Protein AF-A0A352WR18-F1 (afdb_monomer_lite)

Radius of gyration: 14.56 Å; chains: 1; bounding box: 35×20×37 Å

Secondary structure (DSSP, 8-state):
-PPTT-EEEEEEEEE--SSS-B-------SSTTEEEEE---S-B-TT-EEEEEEEEE-TT--S-------

Sequence (70 aa):
MVSEGTQVDVVFSFQNTGSAPLILSDVSTSCGCTLAEQWPREPIQPGGNGEVAVRFDSRGRVGANRKEVF

pLDDT: mean 73.33, std 17.28, range [37.44, 96.0]

Structure (mmCIF, N/CA/C/O backbone):
data_AF-A0A352WR18-F1
#
_entry.id   AF-A0A352WR18-F1
#
loop_
_atom_site.group_PDB
_atom_site.id
_atom_site.type_symbol
_atom_site.label_atom_id
_atom_site.label_alt_id
_atom_site.label_comp_id
_atom_site.label_asym_id
_atom_site.label_entity_id
_atom_site.label_seq_id
_atom_site.pdbx_PDB_ins_code
_atom_site.Cartn_x
_atom_site.Cartn_y
_atom_site.Cartn_z
_atom_site.occupancy
_atom_site.B_iso_or_equiv
_atom_site.auth_seq_id
_atom_site.auth_comp_id
_atom_site.auth_asym_id
_atom_site.auth_atom_id
_atom_site.pdbx_PDB_model_num
ATOM 1 N N . MET A 1 1 ? 25.193 2.892 -12.729 1.00 37.44 1 MET A N 1
ATOM 2 C CA . MET A 1 1 ? 24.625 2.339 -13.976 1.00 37.44 1 MET A CA 1
ATOM 3 C C . MET A 1 1 ? 23.751 1.169 -13.568 1.00 37.44 1 MET A C 1
ATOM 5 O O . MET A 1 1 ? 24.274 0.265 -12.936 1.00 37.44 1 MET A O 1
ATOM 9 N N . VAL A 1 2 ? 22.435 1.241 -13.782 1.00 41.38 2 VAL A N 1
ATOM 10 C CA . VAL A 1 2 ? 21.541 0.103 -13.512 1.00 41.38 2 VAL A CA 1
ATOM 11 C C . VAL A 1 2 ? 21.546 -0.753 -14.769 1.00 41.38 2 VAL A C 1
ATOM 13 O O . VAL A 1 2 ? 21.195 -0.259 -15.838 1.00 41.38 2 VAL A O 1
ATOM 16 N N . SER A 1 3 ? 22.027 -1.985 -14.643 1.00 44.19 3 SER A N 1
ATOM 17 C CA . SER A 1 3 ? 22.030 -2.959 -15.728 1.00 44.19 3 SER A CA 1
ATOM 18 C C . SER A 1 3 ? 20.598 -3.353 -16.091 1.00 44.19 3 SER A C 1
ATOM 20 O O . SER A 1 3 ? 19.711 -3.419 -15.239 1.00 44.19 3 SER A O 1
ATOM 22 N N . GLU A 1 4 ? 20.374 -3.581 -17.377 1.00 43.16 4 GLU A N 1
ATOM 23 C CA . GLU A 1 4 ? 19.102 -4.040 -17.922 1.00 43.16 4 GLU A CA 1
ATOM 24 C C . GLU A 1 4 ? 18.725 -5.406 -17.318 1.00 43.16 4 GLU A C 1
ATOM 26 O O . GLU A 1 4 ? 19.569 -6.297 -17.235 1.00 43.16 4 GLU A O 1
ATOM 31 N N . GLY A 1 5 ? 17.471 -5.576 -16.881 1.00 52.03 5 GLY A N 1
ATOM 32 C CA . GLY A 1 5 ? 16.962 -6.869 -16.404 1.00 52.03 5 GLY A CA 1
ATOM 33 C C . GLY A 1 5 ? 17.124 -7.156 -14.908 1.00 52.03 5 GLY A C 1
ATOM 34 O O . GLY A 1 5 ? 16.872 -8.283 -14.485 1.00 52.03 5 GLY A O 1
ATOM 35 N N . THR A 1 6 ? 17.500 -6.170 -14.089 1.00 57.53 6 THR A N 1
ATOM 36 C CA . THR A 1 6 ? 17.490 -6.342 -12.631 1.00 57.53 6 THR A CA 1
ATOM 37 C C . THR A 1 6 ? 16.050 -6.411 -12.124 1.00 57.53 6 THR A C 1
ATOM 39 O O . THR A 1 6 ? 15.362 -5.393 -12.026 1.00 57.53 6 THR A O 1
ATOM 42 N N . GLN A 1 7 ? 15.612 -7.620 -11.782 1.00 62.75 7 GLN A N 1
ATOM 43 C CA . GLN A 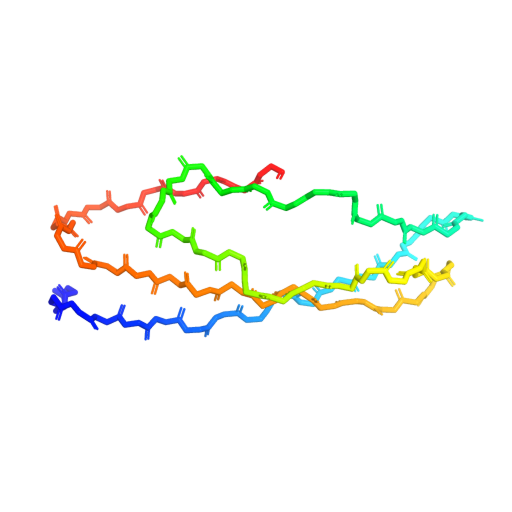1 7 ? 14.449 -7.829 -10.931 1.00 62.75 7 GLN A CA 1
ATOM 44 C C . GLN A 1 7 ? 14.877 -7.604 -9.484 1.00 62.75 7 GLN A C 1
ATOM 46 O O . GLN A 1 7 ? 15.802 -8.254 -8.997 1.00 62.75 7 GLN A O 1
ATOM 51 N N . VAL A 1 8 ? 14.245 -6.643 -8.821 1.00 70.19 8 VAL A N 1
ATOM 52 C CA . VAL A 1 8 ? 14.465 -6.378 -7.399 1.00 70.19 8 VAL A CA 1
ATOM 53 C C . VAL A 1 8 ? 13.167 -6.666 -6.674 1.00 70.19 8 VAL A C 1
ATOM 55 O O . VAL A 1 8 ? 12.192 -5.933 -6.835 1.00 70.19 8 VAL A O 1
ATOM 58 N N . ASP A 1 9 ? 13.173 -7.721 -5.872 1.00 77.19 9 ASP A N 1
ATOM 59 C CA . ASP A 1 9 ? 12.076 -8.022 -4.962 1.00 77.19 9 ASP A CA 1
ATOM 60 C C . ASP A 1 9 ? 12.253 -7.186 -3.692 1.00 77.19 9 ASP A C 1
ATOM 62 O O . ASP A 1 9 ? 13.313 -7.188 -3.064 1.00 77.19 9 ASP A O 1
ATOM 66 N N . VAL A 1 10 ? 11.222 -6.424 -3.338 1.00 81.00 10 VAL A N 1
ATOM 67 C CA . VAL A 1 10 ? 11.186 -5.555 -2.161 1.00 81.00 10 VAL A CA 1
ATOM 68 C C . VAL A 1 10 ? 9.958 -5.912 -1.341 1.00 81.00 10 VAL A C 1
ATOM 70 O O . VAL A 1 10 ? 8.842 -5.919 -1.854 1.00 81.00 10 VAL A O 1
ATOM 73 N N . VAL A 1 11 ? 10.160 -6.181 -0.054 1.00 83.75 11 VAL A N 1
ATOM 74 C CA . VAL A 1 11 ? 9.071 -6.422 0.895 1.00 83.75 11 VAL A CA 1
ATOM 75 C C . VAL A 1 11 ? 8.900 -5.185 1.766 1.00 83.75 11 VAL A C 1
ATOM 77 O O . VAL A 1 11 ? 9.837 -4.748 2.432 1.00 83.75 11 VAL A O 1
ATOM 80 N N . PHE A 1 12 ? 7.698 -4.619 1.753 1.00 84.81 12 PHE A N 1
ATOM 81 C CA . PHE A 1 12 ? 7.294 -3.524 2.623 1.00 84.81 12 PHE A CA 1
ATOM 82 C C . PHE A 1 12 ? 6.474 -4.073 3.782 1.00 84.81 12 PHE A C 1
ATOM 84 O O . PHE A 1 12 ? 5.360 -4.551 3.578 1.00 84.81 12 PHE A O 1
ATOM 91 N N . SER A 1 13 ? 7.002 -3.983 4.998 1.00 89.25 13 SER A N 1
ATOM 92 C CA . SER A 1 13 ? 6.252 -4.290 6.213 1.00 89.25 13 SER A CA 1
ATOM 93 C C . SER A 1 13 ? 5.540 -3.044 6.742 1.00 89.25 13 SER A C 1
ATOM 95 O O . SER A 1 13 ? 6.059 -1.928 6.682 1.00 89.25 13 SER A O 1
ATOM 97 N N . PHE A 1 14 ? 4.329 -3.230 7.258 1.00 89.69 14 PHE A N 1
ATOM 98 C CA . PHE A 1 14 ? 3.517 -2.172 7.854 1.00 89.69 14 PHE A CA 1
ATOM 99 C C . PHE A 1 14 ? 2.729 -2.700 9.055 1.00 89.69 14 PHE A C 1
ATOM 101 O O . PHE A 1 14 ? 2.524 -3.904 9.204 1.00 89.69 14 PHE A O 1
ATOM 108 N N . GLN A 1 15 ? 2.269 -1.787 9.909 1.00 93.56 15 GLN A N 1
ATOM 109 C CA . GLN A 1 15 ? 1.441 -2.097 11.072 1.00 93.56 15 GLN A CA 1
ATOM 110 C C . GLN A 1 15 ? 0.107 -1.357 10.977 1.00 93.56 15 GLN A C 1
ATOM 112 O O . GLN A 1 15 ? 0.075 -0.161 10.681 1.00 93.56 15 GLN A O 1
ATOM 117 N N . ASN A 1 16 ? -0.994 -2.049 11.270 1.00 94.19 16 ASN A N 1
ATOM 118 C CA . ASN A 1 16 ? -2.292 -1.412 11.443 1.00 94.19 16 ASN A CA 1
ATOM 119 C C . ASN A 1 16 ? -2.333 -0.687 12.795 1.00 94.19 16 ASN A C 1
ATOM 121 O O . ASN A 1 16 ? -2.606 -1.291 13.829 1.00 94.19 16 ASN A O 1
ATOM 125 N N . THR A 1 17 ? -2.075 0.617 12.792 1.00 95.12 17 THR A N 1
ATOM 126 C CA . THR A 1 17 ? -2.152 1.470 13.991 1.00 95.12 17 THR A CA 1
ATOM 127 C C . THR A 1 17 ? -3.563 2.000 14.272 1.00 95.12 17 THR A C 1
ATOM 129 O O . THR A 1 17 ? -3.756 2.773 15.211 1.00 95.12 17 THR A O 1
ATOM 132 N N . GLY A 1 18 ? -4.556 1.608 13.469 1.00 91.38 18 GLY A N 1
ATOM 133 C CA . GLY A 1 18 ? -5.953 1.986 13.646 1.00 91.38 18 GLY A CA 1
ATOM 134 C C . GLY A 1 18 ? -6.664 1.188 14.740 1.00 91.38 18 GLY A C 1
ATOM 135 O O . GLY A 1 18 ? -6.123 0.256 15.329 1.00 91.38 18 GLY A O 1
ATOM 136 N N . SER A 1 19 ? -7.922 1.548 14.994 1.00 94.06 19 SER A N 1
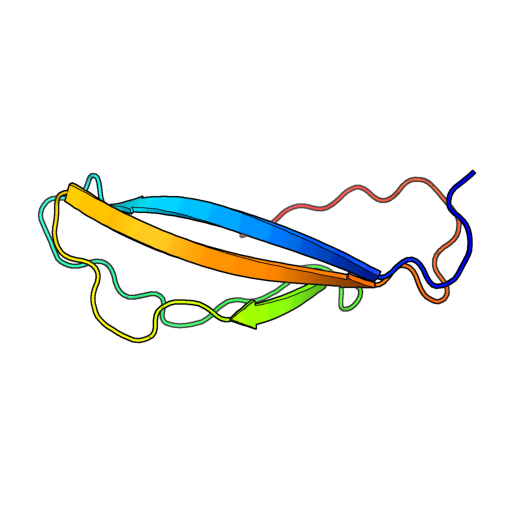ATOM 137 C CA . SER A 1 19 ? -8.796 0.887 15.974 1.00 94.06 19 SER A CA 1
ATOM 138 C C . SER A 1 19 ? -9.742 -0.158 15.368 1.00 94.06 19 SER A C 1
ATOM 140 O O . SER A 1 19 ? -10.506 -0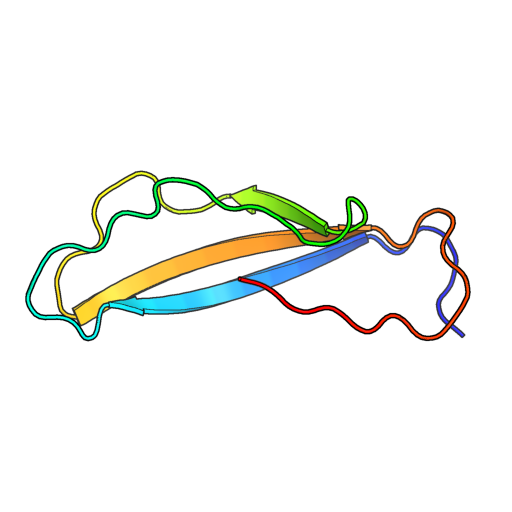.784 16.099 1.00 94.06 19 SER A O 1
ATOM 142 N N . ALA A 1 20 ? -9.694 -0.366 14.049 1.00 93.81 20 ALA A N 1
ATOM 143 C CA . ALA A 1 20 ? -10.509 -1.337 13.321 1.00 93.81 20 ALA A CA 1
ATOM 144 C C . ALA A 1 20 ? -9.640 -2.214 12.396 1.00 93.81 20 ALA A C 1
ATOM 146 O O . ALA A 1 20 ? -8.509 -1.827 12.084 1.00 93.81 20 ALA A O 1
ATOM 147 N N . PRO A 1 21 ? -10.135 -3.384 11.946 1.00 94.00 21 PRO A N 1
ATOM 148 C CA . PRO A 1 21 ? -9.412 -4.225 10.997 1.00 94.00 21 PRO A CA 1
ATOM 149 C C . PRO A 1 21 ? -9.116 -3.495 9.680 1.00 94.00 21 PRO A C 1
ATOM 151 O O . PRO A 1 21 ? -10.005 -2.886 9.085 1.00 94.00 21 PRO A O 1
ATOM 154 N N . LEU A 1 22 ? -7.872 -3.587 9.218 1.00 90.38 22 LEU A N 1
ATOM 155 C CA . LEU A 1 22 ? -7.396 -3.034 7.955 1.00 90.38 22 LEU A CA 1
ATOM 156 C C . LEU A 1 22 ? -7.485 -4.102 6.862 1.00 90.38 22 LEU A C 1
ATOM 158 O O . LEU A 1 22 ? -6.925 -5.186 7.002 1.00 90.38 22 LEU A O 1
ATOM 162 N N . ILE A 1 23 ? -8.173 -3.785 5.768 1.00 90.94 23 ILE A N 1
ATOM 163 C CA . ILE A 1 23 ? -8.280 -4.638 4.579 1.00 90.94 23 ILE A CA 1
ATOM 164 C C . ILE A 1 23 ? -7.655 -3.886 3.406 1.00 90.94 23 ILE A C 1
ATOM 166 O O . ILE A 1 23 ? -8.014 -2.738 3.148 1.00 90.94 23 ILE A O 1
ATOM 170 N N . LEU A 1 24 ? -6.738 -4.539 2.690 1.00 85.62 24 LEU A N 1
ATOM 171 C CA . LEU A 1 24 ? -6.167 -4.018 1.449 1.00 85.62 24 LEU A CA 1
ATOM 172 C C . LEU A 1 24 ? -6.993 -4.520 0.260 1.00 85.62 24 LEU A C 1
ATOM 174 O O . LEU A 1 24 ? -6.854 -5.664 -0.173 1.00 85.62 24 LEU A O 1
ATOM 178 N N . SER A 1 25 ? -7.886 -3.664 -0.236 1.00 82.94 25 SER A N 1
ATOM 179 C CA . SER A 1 25 ? -8.854 -3.999 -1.290 1.00 82.94 25 SER A CA 1
ATOM 180 C C . SER A 1 25 ? -8.206 -4.188 -2.660 1.00 82.94 25 SER A C 1
ATOM 182 O O . SER A 1 25 ? -8.600 -5.073 -3.415 1.00 82.94 25 SER A O 1
ATOM 184 N N . ASP A 1 26 ? -7.235 -3.337 -2.977 1.00 77.88 26 ASP A N 1
ATOM 185 C CA . ASP A 1 26 ? -6.501 -3.328 -4.236 1.00 77.88 26 ASP A CA 1
ATOM 186 C C . ASP A 1 26 ? -5.108 -2.737 -3.997 1.00 77.88 26 ASP A C 1
ATOM 188 O O . ASP A 1 26 ? -4.942 -1.862 -3.145 1.00 77.88 26 ASP A O 1
ATOM 192 N N . VAL A 1 27 ? -4.111 -3.228 -4.731 1.00 74.12 27 VAL A N 1
ATOM 193 C CA . VAL A 1 27 ? -2.746 -2.693 -4.711 1.00 74.12 27 VAL A CA 1
ATOM 194 C C . VAL A 1 27 ? -2.360 -2.387 -6.148 1.00 74.12 27 VAL A C 1
ATOM 196 O O . VAL A 1 27 ? -2.123 -3.291 -6.950 1.00 74.12 27 VAL A O 1
ATOM 199 N N . SER A 1 28 ? -2.289 -1.097 -6.471 1.00 70.06 28 SER A N 1
ATOM 200 C CA . SER A 1 28 ? -1.968 -0.622 -7.815 1.00 70.06 28 SER A CA 1
ATOM 201 C C . SER A 1 28 ? -0.602 0.061 -7.847 1.00 70.06 28 SER A C 1
ATOM 203 O O . SER A 1 28 ? -0.141 0.653 -6.874 1.00 70.06 28 SER A O 1
ATOM 205 N N . THR A 1 29 ? 0.084 -0.032 -8.982 1.00 67.56 29 THR A N 1
ATOM 206 C CA . THR A 1 29 ? 1.430 0.527 -9.147 1.00 67.56 29 THR A CA 1
ATOM 207 C C . THR A 1 29 ? 1.435 1.612 -10.216 1.00 67.56 29 THR A C 1
ATOM 209 O O . THR A 1 29 ? 1.009 1.375 -11.344 1.00 67.56 29 THR A O 1
ATOM 212 N N . SER A 1 30 ? 2.006 2.777 -9.901 1.00 65.38 30 SER A N 1
ATOM 213 C CA . SER A 1 30 ? 2.039 3.970 -10.770 1.00 65.38 30 SER A CA 1
ATOM 214 C C . SER A 1 30 ? 2.806 3.806 -12.091 1.00 65.38 30 SER A C 1
ATOM 216 O O . SER A 1 30 ? 2.630 4.575 -13.031 1.00 65.38 30 SER A O 1
ATOM 218 N N . CYS A 1 31 ? 3.667 2.795 -12.194 1.00 59.56 31 CYS A N 1
ATOM 219 C CA . CYS A 1 31 ? 4.286 2.394 -13.454 1.00 59.56 31 CYS A CA 1
ATOM 220 C C . CYS A 1 31 ? 4.342 0.877 -13.493 1.00 59.56 31 CYS A C 1
ATOM 222 O O . CYS A 1 31 ? 4.840 0.292 -12.534 1.00 59.56 31 CYS A O 1
ATOM 224 N N . GLY A 1 32 ? 3.960 0.273 -14.624 1.00 56.47 32 GLY A N 1
ATOM 225 C CA . GLY A 1 32 ? 4.004 -1.180 -14.871 1.00 56.47 32 GLY A CA 1
ATOM 226 C C . GLY A 1 32 ? 5.397 -1.827 -14.812 1.00 56.47 32 GLY A C 1
ATOM 227 O O . GLY A 1 32 ? 5.557 -2.984 -15.163 1.00 56.47 32 GLY A O 1
ATOM 228 N N . CYS A 1 33 ? 6.405 -1.070 -14.380 1.00 60.44 33 CYS A N 1
ATOM 229 C CA . CYS A 1 33 ? 7.721 -1.535 -13.965 1.00 60.44 33 CYS A CA 1
ATOM 230 C C . CYS A 1 33 ? 7.781 -1.944 -12.477 1.00 60.44 33 CYS A C 1
ATOM 232 O O . CYS A 1 33 ? 8.839 -2.297 -11.977 1.00 60.44 33 CYS A O 1
ATOM 234 N N . THR A 1 34 ? 6.671 -1.857 -11.741 1.00 67.31 34 THR A N 1
ATOM 235 C CA . THR A 1 34 ? 6.522 -2.455 -10.409 1.00 67.31 34 THR A CA 1
ATOM 236 C C . THR A 1 34 ? 5.310 -3.368 -10.470 1.00 67.31 34 THR A C 1
ATOM 238 O O . THR A 1 34 ? 4.276 -2.953 -10.976 1.00 67.31 34 THR A O 1
ATOM 241 N N . LEU A 1 35 ? 5.439 -4.597 -9.995 1.00 70.94 35 LEU A N 1
ATOM 242 C CA . LEU A 1 35 ? 4.358 -5.565 -9.898 1.00 70.94 35 LEU A CA 1
ATOM 243 C C . LEU A 1 35 ? 4.155 -5.868 -8.419 1.00 70.94 35 LEU A C 1
ATOM 245 O O . LEU A 1 35 ? 5.093 -6.285 -7.745 1.00 70.94 35 LEU A O 1
ATOM 249 N N . ALA A 1 36 ? 2.955 -5.626 -7.899 1.00 69.56 36 ALA A N 1
ATOM 250 C CA . ALA A 1 36 ? 2.583 -6.134 -6.586 1.00 69.56 36 ALA A CA 1
ATOM 251 C C . ALA A 1 36 ? 2.368 -7.645 -6.723 1.00 69.56 36 ALA A C 1
ATOM 253 O O . ALA A 1 36 ? 1.455 -8.075 -7.426 1.00 69.56 36 ALA A O 1
ATOM 254 N N . GLU A 1 37 ? 3.242 -8.448 -6.119 1.00 71.62 37 GLU A N 1
ATOM 255 C CA . GLU A 1 37 ? 3.164 -9.905 -6.251 1.00 71.62 37 GLU A CA 1
ATOM 256 C C . GLU A 1 37 ? 2.293 -10.509 -5.159 1.00 71.62 37 GLU A C 1
ATOM 258 O O . GLU A 1 37 ? 1.491 -11.403 -5.428 1.00 71.62 37 GLU A O 1
ATOM 263 N N . GLN A 1 38 ? 2.458 -10.036 -3.921 1.00 77.75 38 GLN A N 1
ATOM 264 C CA . GLN A 1 38 ? 1.786 -10.608 -2.761 1.00 77.75 38 GLN A CA 1
ATOM 265 C C . GLN A 1 38 ? 1.448 -9.511 -1.755 1.00 77.75 38 GLN A C 1
ATOM 267 O O . GLN A 1 38 ? 2.293 -8.695 -1.398 1.00 77.75 38 GLN A O 1
ATOM 272 N N . TRP A 1 39 ? 0.205 -9.502 -1.291 1.00 85.00 39 TRP A N 1
ATOM 273 C CA . TRP A 1 39 ? -0.248 -8.691 -0.166 1.00 85.00 39 TRP A CA 1
ATOM 274 C C . TRP A 1 39 ? -1.314 -9.463 0.620 1.00 85.00 39 TRP A C 1
ATOM 276 O O . TRP A 1 39 ? -1.935 -10.383 0.068 1.00 85.00 39 TRP A O 1
ATOM 286 N N . PRO A 1 40 ? -1.554 -9.119 1.897 1.00 85.75 40 PRO A N 1
ATOM 287 C CA . PRO A 1 40 ? -2.509 -9.820 2.736 1.00 85.75 40 PRO A CA 1
ATOM 288 C C . PRO A 1 40 ? -3.924 -9.584 2.207 1.00 85.75 40 PRO A C 1
ATOM 290 O O . PRO A 1 40 ? -4.346 -8.442 2.027 1.00 85.75 40 PRO A O 1
ATOM 293 N N . ARG A 1 41 ? -4.661 -10.671 1.959 1.00 87.00 41 ARG A N 1
ATOM 294 C CA . ARG A 1 41 ? -6.087 -10.616 1.580 1.00 87.00 41 ARG A CA 1
ATOM 295 C C . ARG A 1 41 ? -7.028 -10.748 2.769 1.00 87.00 41 ARG A C 1
ATOM 297 O O . ARG A 1 41 ? -8.231 -10.543 2.641 1.00 87.00 41 ARG A O 1
ATOM 304 N N . GLU A 1 42 ? -6.471 -11.110 3.912 1.00 88.75 42 GLU A N 1
ATOM 305 C CA . GLU A 1 42 ? -7.188 -11.248 5.166 1.00 88.75 42 GLU A CA 1
ATOM 306 C C . GLU A 1 42 ? -7.150 -9.927 5.946 1.00 88.75 42 GLU A C 1
ATOM 308 O O . GLU A 1 42 ? -6.177 -9.173 5.834 1.00 88.75 42 GLU A O 1
ATOM 313 N N . PRO A 1 43 ? -8.184 -9.627 6.751 1.00 91.62 43 PRO A N 1
ATOM 314 C CA . PRO A 1 43 ? -8.198 -8.426 7.574 1.00 91.62 43 PRO A CA 1
ATOM 315 C C . PRO A 1 43 ? -7.084 -8.433 8.626 1.00 91.62 43 PRO A C 1
ATOM 317 O O . PRO A 1 43 ? -7.012 -9.325 9.474 1.00 91.62 43 PRO A O 1
ATOM 320 N N . ILE A 1 44 ? -6.271 -7.381 8.634 1.00 93.81 44 ILE A N 1
ATOM 321 C CA . ILE A 1 44 ? -5.207 -7.164 9.615 1.00 93.81 44 ILE A CA 1
ATOM 322 C C . ILE A 1 44 ? -5.817 -6.460 10.824 1.00 93.81 44 ILE A C 1
ATOM 324 O O . ILE A 1 44 ? -6.252 -5.313 10.739 1.00 93.81 44 ILE A O 1
ATOM 328 N N . GLN A 1 45 ? -5.868 -7.142 11.963 1.00 95.06 45 GLN A N 1
ATOM 329 C CA . GLN A 1 45 ? -6.452 -6.594 13.191 1.00 95.06 45 GLN A CA 1
ATOM 330 C C . GLN A 1 45 ? -5.678 -5.364 13.713 1.00 95.06 45 GLN A C 1
ATOM 332 O O . GLN A 1 45 ? -4.508 -5.193 13.365 1.00 95.06 45 GLN A O 1
ATOM 337 N N . PRO A 1 46 ? -6.296 -4.513 14.554 1.00 96.00 46 PRO A N 1
ATOM 338 C CA . PRO A 1 46 ? -5.602 -3.435 15.263 1.00 96.00 46 PRO A CA 1
ATOM 339 C C . PRO A 1 46 ? -4.321 -3.913 15.960 1.00 96.00 46 PRO A C 1
ATOM 341 O O . PRO A 1 46 ? -4.334 -4.908 16.682 1.00 96.00 46 PRO A O 1
ATOM 344 N N . GLY A 1 47 ? -3.208 -3.219 15.726 1.00 93.88 47 GLY A N 1
ATOM 345 C CA . GLY A 1 47 ? -1.871 -3.577 16.213 1.00 93.88 47 GLY A CA 1
ATOM 346 C C . GLY A 1 47 ? -1.178 -4.705 15.438 1.00 93.88 47 GLY A C 1
ATOM 347 O O . GLY A 1 47 ? -0.000 -4.970 15.681 1.00 93.88 47 GLY A O 1
ATOM 348 N N . GLY A 1 48 ? -1.876 -5.354 14.502 1.00 92.88 48 GLY A N 1
ATOM 349 C CA . GLY A 1 48 ? -1.334 -6.406 13.650 1.00 92.88 48 GLY A CA 1
ATOM 350 C C . GLY A 1 48 ? -0.395 -5.869 12.571 1.00 92.88 48 GLY A C 1
ATOM 351 O O . GLY A 1 48 ? -0.520 -4.725 12.130 1.00 92.88 48 GLY A O 1
ATOM 352 N N . ASN A 1 49 ? 0.523 -6.724 12.126 1.00 92.94 49 ASN A N 1
ATOM 353 C CA . ASN A 1 49 ? 1.478 -6.412 11.066 1.00 92.94 49 ASN A CA 1
ATOM 354 C C . ASN A 1 49 ? 1.060 -7.084 9.754 1.00 92.94 49 ASN A C 1
ATOM 356 O O . ASN A 1 49 ? 0.488 -8.174 9.767 1.00 92.94 49 ASN A O 1
ATOM 360 N N . GLY A 1 50 ? 1.372 -6.441 8.634 1.00 89.69 50 GLY A N 1
ATOM 361 C CA . GLY A 1 50 ? 1.212 -6.981 7.290 1.00 89.69 50 GLY A CA 1
ATOM 362 C C . GLY A 1 50 ? 2.444 -6.705 6.436 1.00 89.69 50 GLY A C 1
ATOM 363 O O . GLY A 1 50 ? 3.258 -5.839 6.758 1.00 89.69 50 GLY A O 1
ATOM 364 N N . GLU A 1 51 ? 2.576 -7.444 5.340 1.00 89.81 51 GLU A N 1
ATOM 365 C CA . GLU A 1 51 ? 3.686 -7.302 4.398 1.00 89.81 51 GLU A CA 1
ATOM 366 C C . GLU A 1 51 ? 3.159 -7.236 2.966 1.00 89.81 51 GLU A C 1
ATOM 368 O O . GLU A 1 51 ? 2.313 -8.037 2.578 1.00 89.81 51 GLU A O 1
ATOM 373 N N . VAL A 1 52 ? 3.668 -6.294 2.174 1.00 85.56 52 VAL A N 1
ATOM 374 C CA . VAL A 1 52 ? 3.429 -6.207 0.730 1.00 85.56 52 VAL A CA 1
ATOM 375 C C . VAL A 1 52 ? 4.737 -6.490 0.006 1.00 85.56 52 VAL A C 1
ATOM 377 O O . VAL A 1 52 ? 5.687 -5.714 0.103 1.00 85.56 52 VAL A O 1
ATOM 380 N N . ALA A 1 53 ? 4.785 -7.587 -0.743 1.00 83.06 53 ALA A N 1
ATOM 381 C CA . ALA A 1 53 ? 5.890 -7.900 -1.634 1.00 83.06 53 ALA A CA 1
ATOM 382 C C . ALA A 1 53 ? 5.640 -7.276 -3.011 1.00 83.06 53 ALA A C 1
ATOM 384 O O . ALA A 1 53 ? 4.640 -7.567 -3.679 1.00 83.06 53 ALA A O 1
AT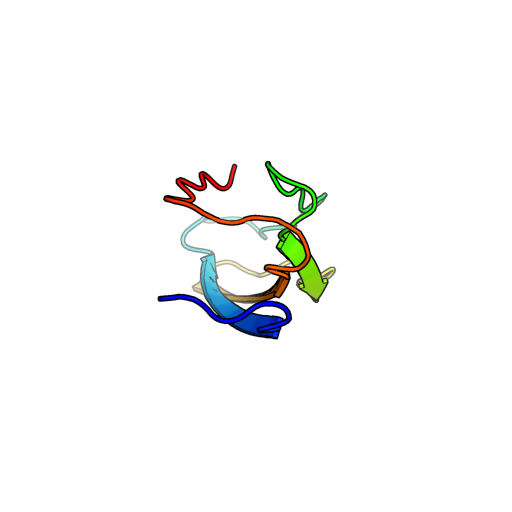OM 385 N N . VAL A 1 54 ? 6.572 -6.434 -3.452 1.00 81.38 54 VAL A N 1
ATOM 386 C CA . VAL A 1 54 ? 6.592 -5.872 -4.800 1.00 81.38 54 VAL A CA 1
ATOM 387 C C . VAL A 1 54 ? 7.853 -6.305 -5.534 1.00 81.38 54 VAL A C 1
ATOM 389 O O . VAL A 1 54 ? 8.949 -6.294 -4.982 1.00 81.38 54 VAL A O 1
ATOM 392 N N . ARG A 1 55 ? 7.708 -6.625 -6.814 1.00 75.69 55 ARG A N 1
ATOM 393 C CA . ARG A 1 55 ? 8.818 -6.849 -7.733 1.00 75.69 55 ARG A CA 1
ATOM 394 C C . ARG A 1 55 ? 8.997 -5.612 -8.595 1.00 75.69 55 ARG A C 1
ATOM 396 O O . ARG A 1 55 ? 8.093 -5.218 -9.332 1.00 75.69 55 ARG A O 1
ATOM 403 N N . PHE A 1 56 ? 10.156 -4.978 -8.510 1.00 70.19 56 PHE A N 1
ATOM 404 C CA . PHE A 1 56 ? 10.568 -3.958 -9.462 1.00 70.19 56 PHE A CA 1
ATOM 405 C C . PHE A 1 56 ? 11.270 -4.621 -10.642 1.00 70.19 56 PHE A C 1
ATOM 407 O O . PHE A 1 56 ? 12.212 -5.387 -10.463 1.00 70.19 56 PHE A O 1
ATOM 414 N N . ASP A 1 57 ? 10.818 -4.297 -11.846 1.00 66.00 57 ASP A N 1
ATOM 415 C CA . ASP A 1 57 ? 11.373 -4.785 -13.096 1.00 66.00 57 ASP A CA 1
ATOM 416 C C . ASP A 1 57 ? 11.873 -3.605 -13.936 1.00 66.00 57 ASP A C 1
ATOM 418 O O . ASP A 1 57 ? 11.091 -2.797 -14.448 1.00 66.00 57 ASP A O 1
ATOM 422 N N . SER A 1 58 ? 13.198 -3.488 -14.059 1.00 57.50 58 SER A N 1
ATOM 423 C CA . SER A 1 58 ? 13.857 -2.413 -14.807 1.00 57.50 58 SER A CA 1
ATOM 424 C C . SER A 1 58 ? 13.913 -2.639 -16.325 1.00 57.50 58 SER A C 1
ATOM 426 O O . SER A 1 58 ? 14.477 -1.795 -17.031 1.00 57.50 58 SER A O 1
ATOM 428 N N . ARG A 1 59 ? 13.355 -3.743 -16.858 1.00 52.91 59 ARG A N 1
ATOM 429 C CA . ARG A 1 59 ? 13.404 -4.069 -18.297 1.00 52.91 59 ARG A CA 1
ATOM 430 C C . ARG A 1 59 ? 12.904 -2.894 -19.154 1.00 52.91 59 ARG A C 1
ATOM 432 O O . ARG A 1 59 ? 11.759 -2.459 -19.044 1.00 52.91 59 ARG A O 1
ATOM 439 N N . GLY A 1 60 ? 13.784 -2.381 -20.021 1.00 50.06 60 GLY A N 1
ATOM 440 C CA . GLY A 1 60 ? 13.486 -1.329 -21.000 1.00 50.06 60 GLY A CA 1
ATOM 441 C C . GLY A 1 60 ? 13.477 0.118 -20.485 1.00 50.06 60 GLY A C 1
ATOM 442 O O . GLY A 1 60 ? 13.043 1.001 -21.224 1.00 50.06 60 GLY A O 1
ATOM 443 N N . ARG A 1 61 ? 13.923 0.408 -19.248 1.00 52.28 61 ARG A N 1
ATOM 444 C CA . ARG A 1 61 ? 13.906 1.783 -18.699 1.00 52.28 61 ARG A CA 1
ATOM 445 C C . ARG A 1 61 ? 15.281 2.255 -18.221 1.00 52.28 61 ARG A C 1
ATOM 447 O O . ARG A 1 61 ? 15.680 2.019 -17.084 1.00 52.28 61 ARG A O 1
ATOM 454 N N . VAL A 1 62 ? 15.975 2.992 -19.090 1.00 47.00 62 VAL A N 1
ATOM 455 C CA . VAL A 1 62 ? 17.268 3.643 -18.820 1.00 47.00 62 VAL A CA 1
ATOM 456 C C . VAL A 1 62 ? 17.025 5.076 -18.314 1.00 47.00 62 VAL A C 1
ATOM 458 O O . VAL A 1 62 ? 16.383 5.861 -19.005 1.00 47.00 62 VAL A O 1
ATOM 461 N N . GLY A 1 63 ? 17.521 5.435 -17.122 1.00 57.00 63 GLY A N 1
ATOM 462 C CA . GLY A 1 63 ? 17.449 6.805 -16.575 1.00 57.00 63 GLY A CA 1
ATOM 463 C C . GLY A 1 63 ? 16.954 6.905 -15.124 1.00 57.00 63 GLY A C 1
ATOM 464 O O . GLY A 1 63 ? 16.702 5.896 -14.464 1.00 57.00 63 GLY A O 1
ATOM 465 N N . ALA A 1 64 ? 16.839 8.132 -14.603 1.00 51.00 64 ALA A N 1
ATOM 466 C CA . ALA A 1 64 ? 16.354 8.389 -13.245 1.00 51.00 64 ALA A CA 1
ATOM 467 C C . ALA A 1 64 ? 14.862 8.027 -13.124 1.00 51.00 64 ALA A C 1
ATOM 469 O O . ALA A 1 64 ? 14.013 8.643 -13.763 1.00 51.00 64 ALA A O 1
ATOM 470 N N . ASN A 1 65 ? 14.545 7.028 -12.298 1.00 54.34 65 ASN A N 1
ATOM 471 C CA . ASN A 1 65 ? 13.175 6.586 -12.047 1.00 54.34 65 ASN A CA 1
ATOM 472 C C . ASN A 1 65 ? 12.709 7.137 -10.691 1.00 54.34 65 ASN A C 1
ATOM 474 O O . ASN A 1 65 ? 13.146 6.663 -9.646 1.00 54.34 65 ASN A O 1
ATOM 478 N N . ARG A 1 66 ? 11.822 8.138 -10.708 1.00 58.88 66 ARG A N 1
ATOM 479 C CA . ARG A 1 66 ? 11.080 8.596 -9.523 1.00 58.88 66 ARG A CA 1
ATOM 480 C C . ARG A 1 66 ? 9.744 7.854 -9.477 1.00 58.88 66 ARG A C 1
ATOM 482 O O . ARG A 1 66 ? 9.028 7.824 -10.474 1.00 58.88 66 ARG A O 1
ATOM 489 N N . LYS A 1 67 ? 9.431 7.238 -8.338 1.00 52.16 67 LYS A N 1
ATOM 490 C CA . LYS A 1 67 ? 8.255 6.385 -8.132 1.00 52.16 67 LYS A CA 1
ATOM 491 C C . LYS A 1 67 ? 7.514 6.834 -6.880 1.00 52.16 67 LYS A C 1
ATOM 493 O O . LYS A 1 67 ? 8.134 6.988 -5.835 1.00 52.16 67 LYS A O 1
ATOM 498 N N . GLU A 1 68 ? 6.207 7.008 -7.004 1.00 53.50 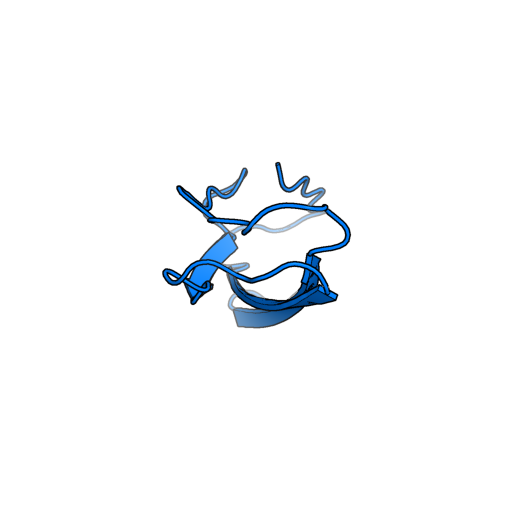68 GLU A N 1
ATOM 499 C CA . GLU A 1 68 ? 5.285 7.248 -5.893 1.00 53.50 68 GLU A CA 1
ATOM 500 C C . GLU A 1 68 ? 4.291 6.080 -5.847 1.00 53.50 68 GLU A C 1
ATOM 502 O O . GLU A 1 68 ? 3.883 5.563 -6.896 1.00 53.50 68 GLU A O 1
ATOM 507 N N . VAL A 1 69 ? 3.985 5.617 -4.636 1.00 42.44 69 VAL A N 1
ATOM 508 C CA . VAL A 1 69 ? 3.061 4.514 -4.341 1.00 42.44 69 VAL A CA 1
ATOM 509 C C . VAL A 1 69 ? 1.885 5.135 -3.588 1.00 42.44 69 VAL A C 1
ATOM 511 O O . VAL A 1 69 ? 2.122 5.836 -2.604 1.00 42.44 69 VAL A O 1
ATOM 514 N N . PHE A 1 70 ? 0.667 4.938 -4.099 1.00 50.66 70 PHE A N 1
ATOM 515 C CA . PHE A 1 70 ? -0.591 5.431 -3.525 1.00 50.66 70 PHE A CA 1
ATOM 516 C C . PHE A 1 70 ? -1.359 4.280 -2.886 1.00 50.66 70 PHE A C 1
ATOM 518 O O . PHE A 1 70 ? -1.296 3.168 -3.461 1.00 50.66 70 PHE A O 1
#

Folds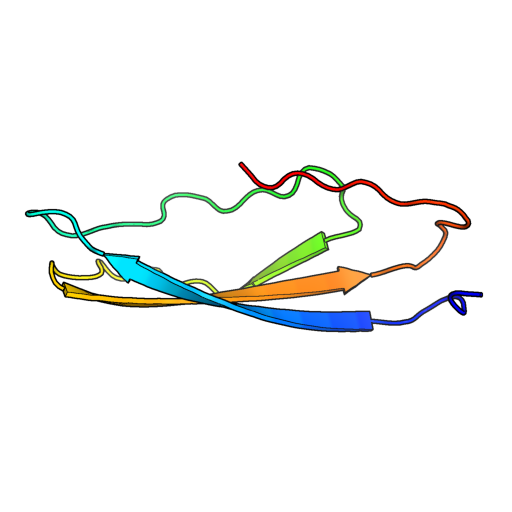eek 3Di:
DDDAWDKDKDKDKDFQQDQAWDADPDFDFPDPQKDFDDWDRDTAGHRGMIMTIIIGHCHPPDDDDDTDGD